Protein AF-A0A0B6YI35-F1 (afdb_monomer_lite)

Foldseek 3Di:
DDDPDDAPAVDALVNLLVLLVVLLVCLDQVNLQDPVSLLVSVQSLQNVLRYDLVRLLVNCVPPVSLVSSVVSVVSNLPRHDADPFWDWHWYQFKIKIKGFDALPQQFKKKKKWAQPPPPDPRNTTDIDIDTHDDPPDPDPRMDMDIDRRNVVSVVDDPVVRHVRGMDMDMDGSDCSSVVSNDD

pLDDT: mean 86.71, std 13.63, range [39.34, 97.88]

Structure (mmCIF, N/CA/C/O backbone):
data_AF-A0A0B6YI35-F1
#
_entry.id   AF-A0A0B6YI35-F1
#
loop_
_atom_site.group_PDB
_atom_site.id
_atom_site.type_symbol
_atom_site.label_atom_id
_atom_site.label_alt_id
_atom_site.label_comp_id
_atom_site.label_asym_id
_atom_site.label_entity_id
_atom_site.label_seq_id
_atom_site.pdbx_PDB_ins_code
_atom_site.Cartn_x
_atom_site.Cartn_y
_atom_site.Cartn_z
_atom_site.occupancy
_atom_site.B_iso_or_equiv
_atom_site.auth_seq_id
_atom_site.auth_comp_id
_atom_site.auth_asym_id
_atom_site.auth_atom_id
_atom_site.pdbx_PDB_model_num
ATOM 1 N N . LEU A 1 1 ? 15.254 -13.809 -6.851 1.00 44.00 1 LEU A N 1
ATOM 2 C CA . LEU A 1 1 ? 13.960 -13.097 -6.869 1.00 44.00 1 LEU A CA 1
ATOM 3 C C . LEU A 1 1 ? 13.072 -13.775 -7.901 1.00 44.00 1 LEU A C 1
ATOM 5 O O . LEU A 1 1 ? 13.410 -13.736 -9.076 1.00 44.00 1 LEU A O 1
ATOM 9 N N . LYS A 1 2 ? 12.041 -14.511 -7.467 1.00 39.34 2 LYS A N 1
ATOM 10 C CA . LYS A 1 2 ? 11.049 -15.097 -8.380 1.00 39.34 2 LYS A CA 1
ATOM 11 C C . LYS A 1 2 ? 9.995 -14.024 -8.663 1.00 39.34 2 LYS A C 1
ATOM 13 O O . LYS A 1 2 ? 9.415 -13.501 -7.720 1.00 39.34 2 LYS A O 1
ATOM 18 N N . THR A 1 3 ? 9.789 -13.683 -9.930 1.00 41.88 3 THR A N 1
ATOM 19 C CA . THR A 1 3 ? 8.648 -12.881 -10.387 1.00 41.88 3 THR A CA 1
ATOM 20 C C . THR A 1 3 ? 7.448 -13.808 -10.586 1.00 41.88 3 THR A C 1
ATOM 22 O O . THR A 1 3 ? 7.603 -14.943 -11.041 1.00 41.88 3 THR A O 1
ATOM 25 N N . TYR A 1 4 ? 6.254 -13.360 -10.194 1.00 48.34 4 TYR A N 1
ATOM 26 C CA . TYR A 1 4 ? 5.046 -14.200 -10.163 1.00 48.34 4 TYR A CA 1
ATOM 27 C C . TYR A 1 4 ? 4.092 -13.953 -11.352 1.00 48.34 4 TYR A C 1
ATOM 29 O O . TYR A 1 4 ? 3.003 -14.529 -11.395 1.00 48.34 4 TYR A O 1
ATOM 37 N N . THR A 1 5 ? 4.532 -13.171 -12.348 1.00 57.12 5 THR A N 1
ATOM 38 C CA . THR A 1 5 ? 3.861 -12.907 -13.637 1.00 57.12 5 THR A CA 1
ATOM 39 C C . THR A 1 5 ? 4.858 -12.897 -14.801 1.00 57.12 5 THR A C 1
ATOM 41 O O . THR A 1 5 ? 6.070 -12.958 -14.585 1.00 57.12 5 THR A O 1
ATOM 44 N N . GLU A 1 6 ? 4.352 -12.781 -16.037 1.00 57.69 6 GLU A N 1
ATOM 45 C CA . GLU A 1 6 ? 5.167 -12.479 -17.222 1.00 57.69 6 GLU A CA 1
ATOM 46 C C . GLU A 1 6 ? 6.005 -11.209 -16.996 1.00 57.69 6 GLU A C 1
ATOM 48 O O . GLU A 1 6 ? 5.525 -10.231 -16.414 1.00 57.69 6 GLU A O 1
ATOM 53 N N . SER A 1 7 ? 7.272 -11.248 -17.416 1.00 59.56 7 SER A N 1
ATOM 54 C CA . SER A 1 7 ? 8.190 -10.112 -17.312 1.00 59.56 7 SER A CA 1
ATOM 55 C C . SER A 1 7 ? 7.718 -8.975 -18.216 1.00 59.56 7 SER A C 1
ATOM 57 O O . SER A 1 7 ? 7.452 -9.191 -19.400 1.00 59.56 7 SER A O 1
ATOM 59 N N . LEU A 1 8 ? 7.665 -7.747 -17.696 1.00 70.06 8 LEU A N 1
ATOM 60 C CA . LEU A 1 8 ? 7.399 -6.550 -18.500 1.00 70.06 8 LEU A CA 1
ATOM 61 C C . LEU A 1 8 ? 8.681 -6.083 -19.210 1.00 70.06 8 LEU A C 1
ATOM 63 O O . LEU A 1 8 ? 9.083 -4.927 -19.097 1.00 70.06 8 LEU A O 1
ATOM 67 N N . ASP A 1 9 ? 9.331 -6.978 -19.960 1.00 67.62 9 ASP A N 1
ATOM 68 C CA . ASP A 1 9 ? 10.631 -6.730 -20.614 1.00 67.62 9 ASP A CA 1
ATOM 69 C C . ASP A 1 9 ? 10.588 -5.611 -21.674 1.00 67.62 9 ASP A C 1
ATOM 71 O O . ASP A 1 9 ? 11.627 -5.144 -22.137 1.00 67.62 9 ASP A O 1
ATOM 75 N N . MET A 1 10 ? 9.392 -5.150 -22.050 1.00 75.81 10 MET A N 1
ATOM 76 C CA . MET A 1 10 ? 9.190 -4.030 -22.974 1.00 75.81 10 MET A CA 1
ATOM 77 C C . MET A 1 10 ? 9.120 -2.657 -22.284 1.00 75.81 10 MET A C 1
ATOM 79 O O . MET A 1 10 ? 9.054 -1.639 -22.976 1.00 75.81 10 MET A O 1
ATOM 83 N N . PHE A 1 11 ? 9.107 -2.591 -20.947 1.00 84.19 11 PHE A N 1
ATOM 84 C CA . PHE A 1 11 ? 9.082 -1.311 -20.238 1.00 84.19 11 PHE A CA 1
ATOM 85 C C . PHE A 1 11 ? 10.448 -0.624 -20.323 1.00 84.19 11 PHE A C 1
ATOM 87 O O . PHE A 1 11 ? 11.476 -1.195 -19.961 1.00 84.19 11 PHE A O 1
ATOM 94 N N . THR A 1 12 ? 10.455 0.619 -20.799 1.00 92.12 12 THR A N 1
ATOM 95 C CA . THR A 1 12 ? 11.641 1.487 -20.811 1.00 92.12 12 THR A CA 1
ATOM 96 C C . THR A 1 12 ? 11.596 2.458 -19.636 1.00 92.12 12 THR A C 1
ATOM 98 O O . THR A 1 12 ? 10.527 2.694 -19.072 1.00 92.12 12 THR A O 1
ATOM 101 N N . VAL A 1 13 ? 12.727 3.094 -19.315 1.00 93.62 13 VAL A N 1
ATOM 102 C CA . VAL A 1 13 ? 12.804 4.130 -18.267 1.00 93.62 13 VAL A CA 1
ATOM 103 C C . VAL A 1 13 ? 11.804 5.268 -18.509 1.00 93.62 13 VAL A C 1
ATOM 105 O O . VAL A 1 13 ? 11.102 5.695 -17.598 1.00 93.62 13 VAL A O 1
ATOM 108 N N . SER A 1 14 ? 11.650 5.709 -19.762 1.00 94.75 14 SER A N 1
ATOM 109 C CA . SER A 1 14 ? 10.687 6.764 -20.104 1.00 94.75 14 SER A CA 1
ATOM 110 C C . SER A 1 14 ? 9.229 6.322 -19.932 1.00 94.75 14 SER A C 1
ATOM 112 O O . SER A 1 14 ? 8.390 7.122 -19.518 1.00 94.75 14 SER A O 1
ATOM 114 N N . LEU A 1 15 ? 8.900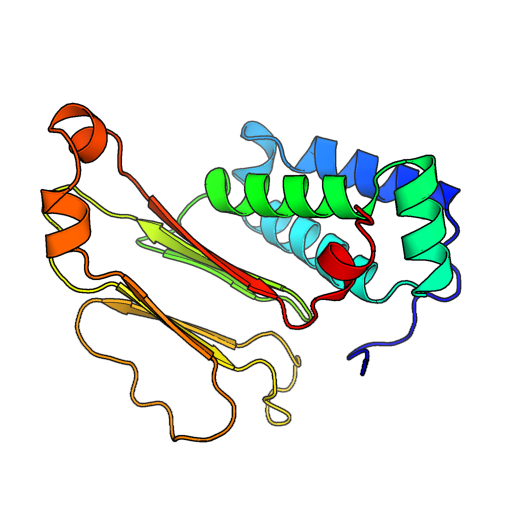 5.064 -20.254 1.00 94.25 15 LEU A N 1
ATOM 115 C CA . LEU A 1 15 ? 7.555 4.534 -20.012 1.00 94.25 15 LEU A CA 1
ATOM 116 C C . LEU A 1 15 ? 7.291 4.366 -18.511 1.00 94.25 15 LEU A C 1
ATOM 118 O O . LEU A 1 15 ? 6.176 4.645 -18.067 1.00 94.25 15 LEU A O 1
ATOM 122 N N . MET A 1 16 ? 8.309 3.966 -17.745 1.00 94.50 16 MET A N 1
ATOM 123 C CA . MET A 1 16 ? 8.259 3.896 -16.286 1.00 94.50 16 MET A CA 1
ATOM 124 C C . MET A 1 16 ? 7.901 5.250 -15.688 1.00 94.50 16 MET A C 1
ATOM 126 O O . MET A 1 16 ? 6.874 5.357 -15.025 1.00 94.50 16 MET A O 1
ATOM 130 N N . ASP A 1 17 ? 8.670 6.291 -16.001 1.00 95.94 17 ASP A N 1
ATOM 131 C CA . ASP A 1 17 ? 8.437 7.636 -15.472 1.00 95.94 17 ASP A CA 1
ATOM 132 C C . ASP A 1 17 ? 7.024 8.157 -15.784 1.00 95.94 17 ASP A C 1
ATOM 134 O O . ASP A 1 17 ? 6.296 8.580 -14.884 1.00 95.94 17 ASP A O 1
ATOM 138 N N . LYS A 1 18 ? 6.574 8.024 -17.039 1.00 96.44 18 LYS A N 1
ATOM 139 C CA . LYS A 1 18 ? 5.216 8.429 -17.440 1.00 96.44 18 LYS A CA 1
ATOM 140 C C . LYS A 1 18 ? 4.133 7.668 -16.685 1.00 96.44 18 LYS A C 1
ATOM 142 O O . LYS A 1 18 ? 3.128 8.258 -16.297 1.00 96.44 18 LYS A O 1
ATOM 147 N N . THR A 1 19 ? 4.316 6.364 -16.498 1.00 95.94 19 THR A N 1
ATOM 148 C CA . THR A 1 19 ? 3.325 5.527 -15.814 1.00 95.94 19 THR A CA 1
ATOM 149 C C . THR A 1 19 ? 3.263 5.868 -14.335 1.00 95.94 19 THR A C 1
ATOM 151 O O . THR A 1 19 ? 2.173 6.080 -13.815 1.00 95.94 19 THR A O 1
ATOM 154 N N . VAL A 1 20 ? 4.415 6.006 -13.675 1.00 96.62 20 VAL A N 1
ATOM 155 C CA . VAL A 1 20 ? 4.493 6.436 -12.273 1.00 96.62 20 VAL A CA 1
ATOM 156 C C . VAL A 1 20 ? 3.848 7.809 -12.100 1.00 96.62 20 VAL A C 1
ATOM 158 O O . VAL A 1 20 ? 3.022 7.975 -11.210 1.00 96.62 20 VAL A O 1
ATOM 161 N N . HIS A 1 21 ? 4.121 8.757 -13.000 1.00 97.31 21 HIS A N 1
ATOM 162 C CA . HIS A 1 21 ? 3.505 10.082 -12.954 1.00 97.31 21 HIS A CA 1
ATOM 163 C C . HIS A 1 21 ? 1.974 10.040 -13.051 1.00 97.31 21 HIS A C 1
ATOM 165 O O . HIS A 1 21 ? 1.283 10.721 -12.295 1.00 97.31 21 HIS A O 1
ATOM 171 N N . MET A 1 22 ? 1.422 9.214 -13.946 1.00 96.94 22 MET A N 1
ATOM 172 C CA . MET A 1 22 ? -0.031 9.027 -14.024 1.00 96.94 22 MET A CA 1
ATOM 173 C C . MET A 1 22 ? -0.593 8.411 -12.738 1.00 96.94 22 MET A C 1
ATOM 175 O O . MET A 1 22 ? -1.649 8.830 -12.271 1.00 96.94 22 MET A O 1
ATOM 179 N N . LEU A 1 23 ? 0.106 7.442 -12.140 1.00 97.31 23 LEU A N 1
ATOM 180 C CA . LEU A 1 23 ? -0.325 6.821 -10.886 1.00 97.31 23 LEU A CA 1
ATOM 181 C C . LEU A 1 23 ? -0.314 7.816 -9.720 1.00 97.31 23 LEU A C 1
ATOM 183 O O . LEU A 1 23 ? -1.250 7.813 -8.929 1.00 97.31 23 LEU A O 1
ATOM 187 N N . GLU A 1 24 ? 0.675 8.706 -9.642 1.00 96.19 24 GLU A N 1
ATOM 188 C CA . GLU A 1 24 ? 0.710 9.786 -8.645 1.00 96.19 24 GLU A CA 1
ATOM 189 C C . GLU A 1 24 ? -0.484 10.733 -8.779 1.00 96.19 24 GLU A C 1
ATOM 191 O O . GLU A 1 24 ? -1.099 11.097 -7.778 1.00 96.19 24 GLU A O 1
ATOM 196 N N . GLN A 1 25 ? -0.848 11.102 -10.011 1.00 94.94 25 GLN A N 1
ATOM 197 C CA . GLN A 1 25 ? -2.018 11.946 -10.266 1.00 94.94 25 GLN A CA 1
ATOM 198 C C . GLN A 1 25 ? -3.319 11.266 -9.823 1.00 94.94 25 GLN A C 1
ATOM 200 O O . GLN A 1 25 ? -4.201 11.923 -9.270 1.00 94.94 25 GLN A O 1
ATOM 205 N N . LEU A 1 26 ? -3.422 9.950 -10.027 1.00 94.00 26 LEU A N 1
ATOM 206 C CA . LEU A 1 26 ? -4.569 9.145 -9.602 1.00 94.00 26 LEU A CA 1
ATOM 207 C C . LEU A 1 26 ? -4.578 8.853 -8.092 1.00 94.00 26 LEU A C 1
ATOM 209 O O . LEU A 1 26 ? -5.639 8.579 -7.542 1.00 94.00 26 LEU A O 1
ATOM 213 N N . ALA A 1 27 ? -3.438 8.944 -7.402 1.00 92.31 27 ALA A N 1
ATOM 214 C CA . ALA A 1 27 ? -3.304 8.693 -5.962 1.00 92.31 27 ALA A CA 1
ATOM 215 C C . ALA A 1 27 ? -3.633 9.922 -5.080 1.00 92.31 27 ALA A C 1
ATOM 217 O O . ALA A 1 27 ? -3.091 10.120 -3.982 1.00 92.31 27 ALA A O 1
ATOM 218 N N . THR A 1 28 ? -4.529 10.776 -5.568 1.00 88.44 28 THR A N 1
ATOM 219 C CA . THR A 1 28 ? -5.054 11.947 -4.857 1.00 88.44 28 THR A CA 1
ATOM 220 C C . THR A 1 28 ? -6.348 11.597 -4.119 1.00 88.44 28 THR A C 1
ATOM 222 O O . THR A 1 28 ? -7.000 10.609 -4.442 1.00 88.44 28 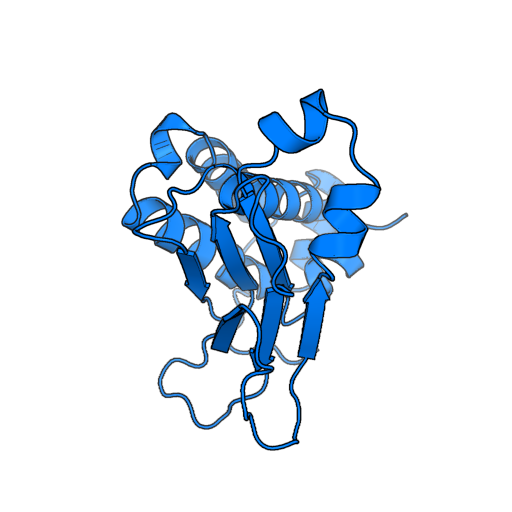THR A O 1
ATOM 225 N N . GLU A 1 29 ? -6.692 12.366 -3.081 1.00 77.69 29 GLU A N 1
ATOM 226 C CA . GLU A 1 29 ? -7.815 12.052 -2.178 1.00 77.69 29 GLU A CA 1
ATOM 227 C C . GLU A 1 29 ? -9.144 11.952 -2.936 1.00 77.69 29 GLU A C 1
ATOM 229 O O . GLU A 1 29 ? -9.758 10.889 -2.927 1.00 77.69 29 GLU A O 1
ATOM 234 N N . ASP A 1 30 ? -9.485 12.984 -3.712 1.00 84.88 30 ASP A N 1
ATOM 235 C CA . ASP A 1 30 ? -10.725 13.061 -4.498 1.00 84.88 30 ASP A CA 1
ATOM 236 C C . ASP A 1 30 ? -10.906 11.897 -5.488 1.00 84.88 30 ASP A C 1
ATOM 238 O O . ASP A 1 30 ? -12.024 11.502 -5.817 1.00 84.88 30 ASP A O 1
ATOM 242 N N . ILE A 1 31 ? -9.805 11.352 -6.012 1.00 85.50 31 ILE A N 1
ATOM 243 C CA . ILE A 1 31 ? -9.843 10.303 -7.038 1.00 85.50 31 ILE A CA 1
ATOM 244 C C . ILE A 1 31 ? -9.911 8.910 -6.398 1.00 85.50 31 ILE A C 1
ATOM 246 O O . ILE A 1 31 ? -10.587 8.018 -6.919 1.00 85.50 31 ILE A O 1
ATOM 250 N N . LEU A 1 32 ? -9.253 8.722 -5.251 1.00 90.31 32 LEU A N 1
ATOM 251 C CA . LEU A 1 32 ? -9.216 7.442 -4.547 1.00 90.31 32 LEU A CA 1
ATOM 252 C C . LEU A 1 32 ? -10.516 7.102 -3.808 1.00 90.31 32 LEU A C 1
ATOM 254 O O . LEU A 1 32 ? -10.657 5.958 -3.385 1.00 90.31 32 LEU A O 1
ATOM 258 N N . GLU A 1 33 ? -11.491 8.013 -3.709 1.00 87.56 33 GLU A N 1
ATOM 259 C CA . GLU A 1 33 ? -12.829 7.723 -3.157 1.00 87.56 33 GLU A CA 1
ATOM 260 C C . GLU A 1 33 ? -13.578 6.602 -3.910 1.00 87.56 33 GLU A C 1
ATOM 262 O O . GLU A 1 33 ? -14.538 6.024 -3.396 1.00 87.56 33 GLU A O 1
ATOM 267 N N . GLN A 1 34 ? -13.144 6.261 -5.127 1.00 87.44 34 GLN A N 1
ATOM 268 C CA . GLN A 1 34 ? -13.730 5.195 -5.937 1.00 87.44 34 GLN A CA 1
ATOM 269 C C . GLN A 1 34 ? -12.948 3.880 -5.773 1.00 87.44 34 GLN A C 1
ATOM 271 O O . GLN A 1 34 ? -11.777 3.784 -6.145 1.00 87.44 34 GLN A O 1
ATOM 276 N N . SER A 1 35 ? -13.614 2.823 -5.289 1.00 86.81 35 SER A N 1
ATOM 277 C CA . SER A 1 35 ? -13.007 1.496 -5.053 1.00 86.81 35 SER A CA 1
ATOM 278 C C . SER A 1 35 ? -12.323 0.899 -6.285 1.00 86.81 35 SER A C 1
ATOM 280 O O . SER A 1 35 ? -11.264 0.272 -6.187 1.00 86.81 35 SER A O 1
ATOM 282 N N . ASP A 1 36 ? -12.919 1.104 -7.457 1.00 89.88 36 ASP A N 1
ATOM 283 C CA . ASP A 1 36 ? -12.408 0.558 -8.714 1.00 89.88 36 ASP A CA 1
ATOM 284 C C . ASP A 1 36 ? -11.116 1.267 -9.128 1.00 89.88 36 ASP A C 1
ATOM 286 O O . ASP A 1 36 ? -10.192 0.642 -9.649 1.00 89.88 36 ASP A O 1
ATOM 290 N N . VAL A 1 37 ? -11.008 2.566 -8.833 1.00 93.00 37 VAL A N 1
ATOM 291 C CA . VAL A 1 37 ? -9.787 3.339 -9.067 1.00 93.00 37 VAL A CA 1
ATOM 292 C C . VAL A 1 37 ? -8.668 2.843 -8.160 1.00 93.00 37 VAL A C 1
ATOM 294 O O . VAL A 1 37 ? -7.577 2.573 -8.656 1.00 93.00 37 VAL A O 1
ATOM 297 N N . VAL A 1 38 ? -8.942 2.639 -6.868 1.00 94.94 38 VAL A N 1
ATOM 298 C CA . VAL A 1 38 ? -7.978 2.069 -5.909 1.00 94.94 38 VAL A CA 1
ATOM 299 C C . VAL A 1 38 ? -7.434 0.731 -6.410 1.00 94.94 38 VAL A C 1
ATOM 301 O O . VAL A 1 38 ? -6.220 0.526 -6.460 1.00 94.94 38 VAL A O 1
ATOM 304 N N . THR A 1 39 ? -8.332 -0.159 -6.837 1.00 92.81 39 THR A N 1
ATOM 305 C CA . THR A 1 39 ? -7.974 -1.488 -7.350 1.00 92.81 39 THR A CA 1
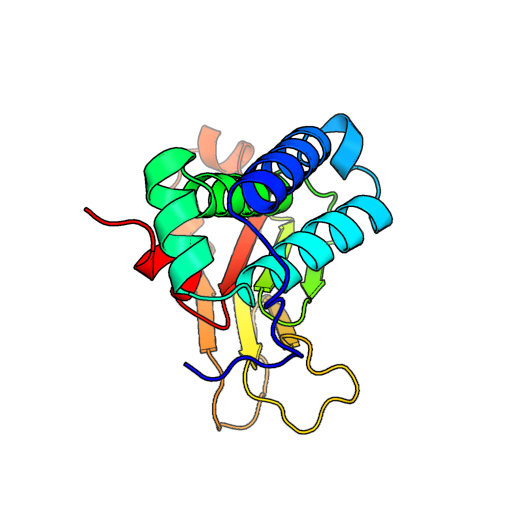ATOM 306 C C . THR A 1 39 ? -7.104 -1.388 -8.604 1.00 92.81 39 THR A C 1
ATOM 308 O O . THR A 1 39 ? -6.090 -2.076 -8.709 1.00 92.81 39 THR A O 1
ATOM 311 N N . ASN A 1 40 ? -7.444 -0.490 -9.533 1.00 94.12 40 ASN A N 1
ATOM 312 C CA . ASN A 1 40 ? -6.685 -0.291 -10.767 1.00 94.12 40 ASN A CA 1
ATOM 313 C C . ASN A 1 40 ? -5.307 0.337 -10.520 1.00 94.12 40 ASN A C 1
ATOM 315 O O . ASN A 1 40 ? -4.317 -0.135 -11.079 1.00 94.12 40 ASN A O 1
ATOM 319 N N . VAL A 1 41 ? -5.218 1.364 -9.667 1.00 96.62 41 VAL A N 1
ATOM 320 C CA . VAL A 1 41 ? -3.943 1.993 -9.285 1.00 96.62 41 VAL A CA 1
ATOM 321 C C . VAL A 1 41 ? -3.023 0.947 -8.663 1.00 96.62 41 VAL A C 1
ATOM 323 O O . VAL A 1 41 ? -1.895 0.773 -9.123 1.00 96.62 41 VAL A O 1
ATOM 326 N N . MET A 1 42 ? -3.516 0.186 -7.684 1.00 96.00 42 MET A N 1
ATOM 327 C CA . MET A 1 42 ? -2.714 -0.842 -7.022 1.00 96.00 42 MET A CA 1
ATOM 328 C C . MET A 1 42 ? -2.370 -2.013 -7.942 1.00 96.00 42 MET A C 1
ATOM 330 O O . MET A 1 42 ? -1.254 -2.524 -7.870 1.00 96.00 42 MET A O 1
ATOM 334 N N . GLY A 1 43 ? -3.267 -2.409 -8.848 1.00 93.88 43 GLY A N 1
ATOM 335 C CA . GLY A 1 43 ? -2.973 -3.398 -9.884 1.00 93.88 43 GLY A CA 1
ATOM 336 C C . GLY A 1 43 ? -1.832 -2.951 -10.803 1.00 93.88 43 GLY A C 1
ATOM 337 O O . GLY A 1 43 ? -0.905 -3.718 -11.064 1.00 93.88 43 GLY A O 1
ATOM 338 N N . CYS A 1 44 ? -1.835 -1.686 -11.230 1.00 94.62 44 CYS A N 1
ATOM 339 C CA . CYS A 1 44 ? -0.749 -1.101 -12.016 1.00 94.62 44 CYS A CA 1
ATOM 340 C C . CYS A 1 44 ? 0.570 -1.060 -11.237 1.00 94.62 44 CYS A C 1
ATOM 342 O O . CYS A 1 44 ? 1.585 -1.527 -11.753 1.00 94.62 44 CYS A O 1
ATOM 344 N N . VAL A 1 45 ? 0.563 -0.570 -9.992 1.00 95.69 45 VAL A N 1
ATOM 345 C CA . VAL A 1 45 ? 1.753 -0.581 -9.120 1.00 95.69 45 VAL A CA 1
ATOM 346 C C . VAL A 1 45 ? 2.289 -2.007 -8.974 1.00 95.69 45 VAL A C 1
ATOM 348 O O . VAL A 1 45 ? 3.478 -2.246 -9.170 1.00 95.69 45 VAL A O 1
ATOM 351 N N . SER A 1 46 ? 1.408 -2.973 -8.706 1.00 93.62 46 SER A N 1
ATOM 352 C CA . SER A 1 46 ? 1.758 -4.387 -8.573 1.00 93.62 46 SER A CA 1
ATOM 353 C C . SER A 1 46 ? 2.424 -4.955 -9.823 1.00 93.62 46 SER A C 1
ATOM 355 O O . SER A 1 46 ? 3.387 -5.713 -9.707 1.00 93.62 46 SER A O 1
ATOM 357 N N . ASN A 1 47 ? 1.958 -4.564 -11.009 1.00 90.81 47 ASN A N 1
ATOM 358 C CA . ASN A 1 47 ? 2.563 -4.970 -12.273 1.00 90.81 47 ASN A CA 1
ATOM 359 C C . ASN A 1 47 ? 3.954 -4.355 -12.467 1.00 90.81 47 ASN A C 1
ATOM 361 O O . ASN A 1 47 ? 4.865 -5.055 -12.906 1.00 90.81 47 ASN A O 1
ATOM 365 N N . LEU A 1 48 ? 4.143 -3.083 -12.102 1.00 92.75 48 LEU A N 1
ATOM 366 C CA . LEU A 1 48 ? 5.429 -2.391 -12.248 1.00 92.75 48 LEU A CA 1
ATOM 367 C C . LEU A 1 48 ? 6.543 -2.989 -11.376 1.00 92.75 48 LEU A C 1
ATOM 369 O O . LEU A 1 48 ? 7.710 -2.923 -11.751 1.00 92.75 48 LEU A O 1
ATOM 373 N N . VAL A 1 49 ? 6.193 -3.661 -10.275 1.00 89.88 49 VAL A N 1
ATOM 374 C CA . VAL A 1 49 ? 7.135 -4.461 -9.466 1.00 89.88 49 VAL A CA 1
ATOM 375 C C . VAL A 1 49 ? 7.780 -5.600 -10.280 1.00 89.88 49 VAL A C 1
ATOM 377 O O . VAL A 1 49 ? 8.877 -6.038 -9.947 1.00 89.88 49 VAL A O 1
ATOM 380 N N . ASN A 1 50 ? 7.143 -6.064 -11.363 1.00 87.44 50 ASN A N 1
ATOM 381 C CA . ASN A 1 50 ? 7.670 -7.115 -12.246 1.00 87.44 50 ASN A CA 1
ATOM 382 C C . ASN A 1 50 ? 8.455 -6.576 -13.455 1.00 87.44 50 ASN A C 1
ATOM 384 O O . ASN A 1 50 ? 8.825 -7.354 -14.338 1.00 87.44 50 ASN A O 1
ATOM 388 N N . VAL A 1 51 ? 8.687 -5.262 -13.544 1.00 88.31 51 VAL A N 1
ATOM 389 C CA . VAL A 1 51 ? 9.591 -4.701 -14.557 1.00 88.31 51 VAL A CA 1
ATOM 390 C C . VAL A 1 51 ? 10.999 -5.252 -14.336 1.00 88.31 51 VAL A C 1
ATOM 392 O O . VAL A 1 51 ? 11.407 -5.555 -13.213 1.00 88.31 51 VAL A O 1
ATOM 395 N N . ASN A 1 52 ? 11.757 -5.385 -15.425 1.00 88.25 52 ASN A N 1
ATOM 396 C CA . ASN A 1 52 ? 13.145 -5.814 -15.365 1.00 88.25 52 ASN A CA 1
ATOM 397 C C . ASN A 1 52 ? 13.935 -4.999 -14.320 1.00 88.25 52 ASN A C 1
ATOM 399 O O . ASN A 1 52 ? 13.933 -3.767 -14.356 1.00 88.25 52 ASN A O 1
ATOM 403 N N . VAL A 1 53 ? 14.648 -5.692 -13.424 1.00 89.25 53 VAL A N 1
ATOM 404 C CA . VAL A 1 53 ? 15.401 -5.078 -12.314 1.00 89.25 53 VAL A CA 1
ATOM 405 C C . VAL A 1 53 ? 16.337 -3.973 -12.805 1.00 89.25 53 VAL A C 1
ATOM 407 O O . VAL A 1 53 ? 16.449 -2.940 -12.153 1.00 89.25 53 VAL A O 1
ATOM 410 N N . LYS A 1 54 ? 16.986 -4.157 -13.962 1.00 90.56 54 LYS A N 1
ATOM 411 C CA . LYS A 1 54 ? 17.893 -3.156 -14.531 1.00 90.56 54 LYS A CA 1
ATOM 412 C C . LYS A 1 54 ? 17.138 -1.883 -14.919 1.00 90.56 54 LYS A C 1
ATOM 414 O O . LYS A 1 54 ? 17.554 -0.800 -14.524 1.00 90.56 54 LYS A O 1
ATOM 419 N N . THR A 1 55 ? 16.011 -2.013 -15.620 1.00 92.19 55 THR A N 1
ATOM 420 C CA . THR A 1 55 ? 15.154 -0.868 -15.969 1.00 92.19 55 THR A CA 1
ATOM 421 C C . THR A 1 55 ? 14.649 -0.162 -14.714 1.00 92.19 55 THR A C 1
ATOM 423 O O . THR A 1 55 ? 14.638 1.066 -14.670 1.00 92.19 55 THR A O 1
ATOM 426 N N . LEU A 1 56 ? 14.246 -0.912 -13.684 1.00 92.44 56 LEU A N 1
ATOM 427 C CA . LEU A 1 56 ? 13.772 -0.338 -12.426 1.00 92.44 56 LEU A CA 1
ATOM 428 C C . LEU A 1 56 ? 14.886 0.437 -11.699 1.00 92.44 56 LEU A C 1
ATOM 430 O O . LEU A 1 56 ? 14.651 1.551 -11.247 1.00 92.44 56 LEU A O 1
ATOM 434 N N . GLN A 1 57 ? 16.110 -0.099 -11.659 1.00 93.75 57 GLN A N 1
ATOM 435 C CA . GLN A 1 57 ? 17.284 0.576 -11.088 1.00 93.75 57 GLN A CA 1
ATOM 436 C C . GLN A 1 57 ? 17.681 1.844 -11.857 1.00 93.75 57 GLN A C 1
ATOM 438 O O . GLN A 1 57 ? 18.002 2.864 -11.244 1.00 93.75 57 GLN A O 1
ATOM 443 N N . GLU A 1 58 ? 17.669 1.791 -13.191 1.00 94.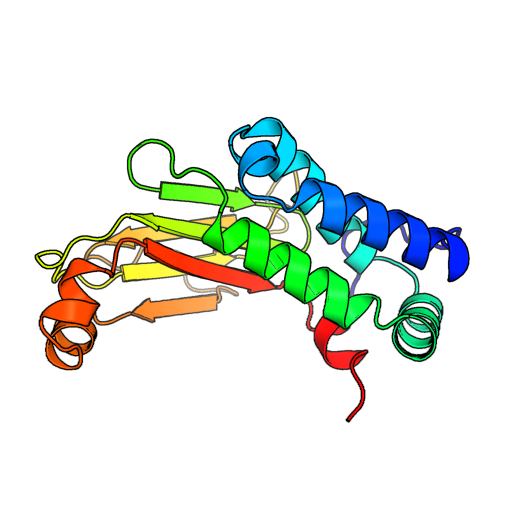88 58 GLU A N 1
ATOM 444 C CA . GLU A 1 58 ? 17.920 2.960 -14.043 1.00 94.88 58 GLU A CA 1
ATOM 445 C C . GLU A 1 58 ? 16.834 4.025 -13.828 1.00 94.88 58 GLU A C 1
ATOM 447 O O . GLU A 1 58 ? 17.146 5.193 -13.614 1.00 94.88 58 GLU A O 1
ATOM 452 N N . SER A 1 59 ? 15.564 3.614 -13.759 1.00 95.44 59 SER A N 1
ATOM 453 C CA . SER A 1 59 ? 14.434 4.519 -13.508 1.00 95.44 59 SER A CA 1
ATOM 454 C C . SER A 1 59 ? 14.456 5.139 -12.113 1.00 95.44 59 SER A C 1
ATOM 456 O O . SER A 1 59 ? 14.077 6.299 -11.961 1.00 95.44 59 SER A O 1
ATOM 458 N N . GLU A 1 60 ? 14.898 4.397 -11.095 1.00 96.12 60 GLU A N 1
ATOM 459 C CA . GLU A 1 60 ? 15.121 4.949 -9.756 1.00 96.12 60 GLU A CA 1
ATOM 460 C C . GLU A 1 60 ? 16.230 6.003 -9.778 1.00 96.12 60 GLU A C 1
ATOM 462 O O . GLU A 1 60 ? 16.053 7.090 -9.239 1.00 96.12 60 GLU A O 1
ATOM 467 N N . THR A 1 61 ? 17.338 5.726 -10.468 1.00 95.56 61 THR A N 1
ATOM 468 C CA . THR A 1 61 ? 18.470 6.662 -10.567 1.00 95.56 61 THR A CA 1
ATOM 469 C C . THR A 1 61 ? 18.087 7.955 -11.290 1.00 95.56 61 THR A C 1
ATOM 471 O O . THR A 1 61 ? 18.516 9.033 -10.887 1.00 95.56 61 THR A O 1
ATOM 474 N N . GLU A 1 62 ? 17.304 7.860 -12.366 1.00 95.69 62 GLU A N 1
ATOM 475 C CA . GLU A 1 62 ? 16.945 9.022 -13.184 1.00 95.69 62 GLU A CA 1
ATOM 476 C C . GLU A 1 62 ? 15.758 9.811 -12.621 1.00 95.69 62 GLU A C 1
ATOM 478 O O . GLU A 1 62 ? 15.773 11.039 -12.657 1.00 95.69 62 GLU A O 1
ATOM 483 N N . ASN A 1 63 ? 14.727 9.121 -12.121 1.00 96.06 63 ASN A N 1
ATOM 484 C CA . ASN A 1 63 ? 13.418 9.723 -11.843 1.00 96.06 63 ASN A CA 1
ATOM 485 C C . ASN A 1 63 ? 12.794 9.270 -10.511 1.00 96.06 63 ASN A C 1
ATOM 487 O O . ASN A 1 63 ? 11.598 9.497 -10.306 1.00 96.06 63 ASN A O 1
ATOM 491 N N . ALA A 1 64 ? 13.562 8.615 -9.629 1.00 96.56 64 ALA A N 1
ATOM 492 C CA . ALA A 1 64 ? 13.109 8.111 -8.327 1.00 96.56 64 ALA A CA 1
ATOM 493 C C . ALA A 1 64 ? 11.849 7.224 -8.414 1.00 96.56 64 ALA A C 1
ATOM 495 O O . ALA A 1 64 ? 10.936 7.319 -7.591 1.00 96.56 64 ALA A O 1
ATOM 496 N N . ALA A 1 65 ? 11.750 6.408 -9.469 1.00 96.19 65 ALA A N 1
ATOM 497 C CA . ALA A 1 65 ? 10.542 5.659 -9.798 1.00 96.19 65 ALA A CA 1
ATOM 498 C C . ALA A 1 65 ? 10.041 4.738 -8.667 1.00 96.19 65 ALA A C 1
ATOM 500 O O . ALA A 1 65 ? 8.846 4.732 -8.382 1.00 96.19 65 ALA A O 1
ATOM 501 N N . SER A 1 66 ? 10.916 3.981 -8.006 1.00 96.31 66 SER A N 1
ATOM 502 C CA . SER A 1 66 ? 10.554 3.111 -6.882 1.00 96.31 66 SER A CA 1
ATOM 503 C C . SER A 1 66 ? 10.152 3.918 -5.652 1.00 96.31 66 SER A C 1
ATOM 505 O O . SER A 1 66 ? 9.137 3.603 -5.034 1.00 96.31 66 SER A O 1
ATOM 507 N N . SER A 1 67 ? 10.882 4.990 -5.335 1.00 97.12 67 SER A N 1
ATOM 508 C CA . SER A 1 67 ? 10.531 5.905 -4.235 1.00 97.12 67 SER A CA 1
ATOM 509 C C . SER A 1 67 ? 9.143 6.536 -4.431 1.00 97.12 67 SER A C 1
ATOM 511 O O . SER A 1 67 ? 8.326 6.619 -3.509 1.00 97.12 67 SER A O 1
ATOM 513 N N . ARG A 1 68 ? 8.833 6.925 -5.668 1.00 97.50 68 ARG A N 1
ATOM 514 C CA . ARG A 1 68 ? 7.533 7.480 -6.060 1.00 97.50 68 ARG A CA 1
ATOM 515 C C . ARG A 1 68 ? 6.427 6.429 -6.046 1.00 97.50 68 ARG A C 1
ATOM 517 O O . ARG A 1 68 ? 5.331 6.708 -5.568 1.00 97.50 68 ARG A O 1
ATOM 524 N N . LEU A 1 69 ? 6.710 5.198 -6.475 1.00 97.62 69 LEU A N 1
ATOM 525 C CA . LEU A 1 69 ? 5.767 4.084 -6.339 1.00 97.62 69 LEU A CA 1
ATOM 526 C C . LEU A 1 69 ? 5.443 3.778 -4.874 1.00 97.62 69 LEU A C 1
ATOM 528 O O . LEU A 1 69 ? 4.273 3.581 -4.560 1.00 97.62 69 LEU A O 1
ATOM 532 N N . LEU A 1 70 ? 6.430 3.784 -3.973 1.00 97.56 70 LEU A N 1
ATOM 533 C CA . LEU A 1 70 ? 6.173 3.655 -2.533 1.00 97.56 70 LEU A CA 1
ATOM 534 C C . LEU A 1 70 ? 5.263 4.785 -2.027 1.00 97.56 70 LEU A C 1
ATOM 536 O O . LEU A 1 70 ? 4.290 4.516 -1.332 1.00 97.56 70 LEU A O 1
ATOM 540 N N . SER A 1 71 ? 5.485 6.022 -2.478 1.00 97.06 71 SER A N 1
ATOM 541 C CA . SER A 1 71 ? 4.626 7.165 -2.121 1.00 97.06 71 SER A CA 1
ATOM 542 C C . SER A 1 71 ? 3.180 7.017 -2.631 1.00 97.06 71 SER A C 1
ATOM 544 O O . SER A 1 71 ? 2.230 7.455 -1.972 1.00 97.06 71 SER A O 1
ATOM 546 N N . VAL A 1 72 ? 2.987 6.383 -3.795 1.00 97.88 72 VAL A N 1
ATOM 547 C CA . VAL A 1 72 ? 1.657 6.013 -4.308 1.00 97.88 72 VAL A CA 1
ATOM 548 C C . VAL A 1 72 ? 1.001 4.970 -3.400 1.00 97.88 72 VAL A C 1
ATOM 550 O O . VAL A 1 72 ? -0.162 5.138 -3.039 1.00 97.88 72 VAL A O 1
ATOM 553 N N . ILE A 1 73 ? 1.734 3.928 -2.996 1.00 97.69 73 ILE A N 1
ATOM 554 C CA . ILE A 1 73 ? 1.234 2.884 -2.084 1.00 97.69 73 ILE A CA 1
ATOM 555 C C . ILE A 1 73 ? 0.810 3.504 -0.746 1.00 97.69 73 ILE A C 1
ATOM 557 O O . ILE A 1 73 ? -0.302 3.246 -0.279 1.00 97.69 73 ILE A O 1
ATOM 561 N N . ASP A 1 74 ? 1.641 4.379 -0.176 1.00 95.81 74 ASP A N 1
ATOM 562 C CA . ASP A 1 74 ? 1.339 5.096 1.066 1.00 95.81 74 ASP A CA 1
ATOM 563 C C . ASP A 1 74 ? 0.081 5.956 0.918 1.00 95.81 74 ASP A C 1
ATOM 565 O O . ASP A 1 74 ? -0.829 5.884 1.750 1.00 95.81 74 ASP A O 1
ATOM 569 N N . SER A 1 75 ? -0.024 6.707 -0.183 1.00 95.62 75 SER A N 1
ATOM 570 C CA . SER A 1 75 ? -1.197 7.534 -0.480 1.00 95.62 75 SER A CA 1
ATOM 571 C C . SER A 1 75 ? -2.475 6.706 -0.562 1.00 95.62 75 SER A C 1
ATOM 573 O O . SER A 1 75 ? -3.484 7.096 0.023 1.00 95.62 75 SER A O 1
ATOM 575 N N . VAL A 1 76 ? -2.441 5.551 -1.231 1.00 96.19 76 VAL A N 1
ATOM 576 C CA . VAL A 1 76 ? -3.591 4.640 -1.282 1.00 96.19 76 VAL A CA 1
ATOM 577 C C . VAL A 1 76 ? -3.925 4.119 0.115 1.00 96.19 76 VAL A C 1
ATOM 579 O O . VAL A 1 76 ? -5.086 4.168 0.518 1.00 96.19 76 VAL A O 1
ATOM 582 N N . SER A 1 77 ? -2.927 3.682 0.885 1.00 94.94 77 SER A N 1
ATOM 583 C CA . SER A 1 77 ? -3.137 3.134 2.232 1.00 94.94 77 SER A CA 1
ATOM 584 C C . SER A 1 77 ? -3.796 4.128 3.195 1.00 94.94 77 SER A C 1
ATOM 586 O O . SER A 1 77 ? -4.567 3.729 4.075 1.00 94.94 77 SER A O 1
ATOM 588 N N . TYR A 1 78 ? -3.530 5.422 3.014 1.00 91.50 78 TYR A N 1
ATOM 589 C CA . TYR A 1 78 ? -4.065 6.492 3.846 1.00 91.50 78 TYR A CA 1
ATOM 590 C C . TYR A 1 78 ? -5.422 7.008 3.348 1.00 91.50 78 TYR A C 1
ATOM 592 O O . TYR A 1 78 ? -6.333 7.197 4.150 1.00 91.50 78 TYR A O 1
ATOM 600 N N . LYS A 1 79 ? -5.576 7.201 2.032 1.00 92.94 79 LYS A N 1
ATOM 601 C CA . LYS A 1 79 ? -6.710 7.938 1.444 1.00 92.94 79 LYS A CA 1
ATOM 602 C C . LYS A 1 79 ? -7.835 7.051 0.925 1.00 92.94 79 LYS A C 1
ATOM 604 O O . LYS A 1 79 ? -8.968 7.510 0.848 1.00 92.94 79 LYS A O 1
ATOM 609 N N . ALA A 1 80 ? -7.556 5.798 0.560 1.00 94.56 80 ALA A N 1
ATOM 610 C CA . ALA A 1 80 ? -8.592 4.926 0.013 1.00 94.56 80 ALA A CA 1
ATOM 611 C C . ALA A 1 8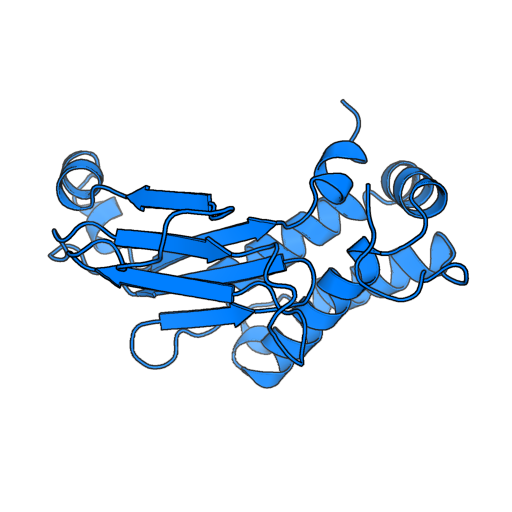0 ? -9.739 4.740 1.026 1.00 94.56 80 ALA A C 1
ATOM 613 O O . ALA A 1 80 ? -9.471 4.587 2.226 1.00 94.56 80 ALA A O 1
ATOM 614 N N . PRO A 1 81 ? -11.005 4.734 0.580 1.00 91.69 81 PRO A N 1
ATOM 615 C CA . PRO A 1 81 ? -12.162 4.624 1.453 1.00 91.69 81 PRO A CA 1
ATOM 616 C C . PRO A 1 81 ? -12.188 3.266 2.154 1.00 91.69 81 PRO A C 1
ATOM 618 O O . PRO A 1 81 ? -11.928 2.225 1.554 1.00 91.69 81 PRO A O 1
ATOM 621 N N . ILE A 1 82 ? -12.547 3.275 3.436 1.00 91.88 82 ILE A N 1
ATOM 622 C CA . ILE A 1 82 ? -12.881 2.053 4.171 1.00 91.88 82 ILE A CA 1
ATOM 623 C C . ILE A 1 82 ? -14.371 1.776 3.971 1.00 91.88 82 ILE A C 1
ATOM 625 O O . ILE A 1 82 ? -15.211 2.610 4.316 1.00 91.88 82 ILE A O 1
ATOM 629 N N . PHE A 1 83 ? -14.701 0.597 3.443 1.00 86.00 83 PHE A N 1
ATOM 630 C CA . PHE A 1 83 ? -16.084 0.158 3.279 1.00 86.00 83 PHE A CA 1
ATOM 631 C C . PHE A 1 83 ? -16.481 -0.739 4.453 1.00 86.00 83 PHE A C 1
ATOM 633 O O . PHE A 1 83 ? -15.888 -1.787 4.701 1.00 86.00 83 PHE A O 1
ATOM 640 N N . GLY A 1 84 ? -17.495 -0.320 5.210 1.00 87.62 84 GLY A N 1
ATOM 641 C CA . GLY A 1 84 ? -17.818 -0.963 6.481 1.00 87.62 84 GLY A CA 1
ATOM 642 C C . GLY A 1 84 ? -16.750 -0.641 7.525 1.00 87.62 84 GLY A C 1
ATOM 643 O O . GLY A 1 84 ? -16.638 0.512 7.939 1.00 87.62 84 GLY A O 1
ATOM 644 N N . ASN A 1 85 ? -15.984 -1.648 7.951 1.00 89.88 85 ASN A N 1
ATOM 645 C CA . ASN A 1 85 ? -14.946 -1.488 8.975 1.00 89.88 85 ASN A CA 1
ATOM 646 C C . ASN A 1 85 ? -13.518 -1.669 8.437 1.00 89.88 85 ASN A C 1
ATOM 648 O O . ASN A 1 85 ? -12.560 -1.373 9.147 1.00 89.88 85 ASN A O 1
ATOM 652 N N . GLN A 1 86 ? -13.367 -2.150 7.199 1.00 93.38 86 GLN A N 1
ATOM 653 C CA . GLN A 1 86 ? -12.069 -2.519 6.640 1.00 93.38 86 GLN A CA 1
ATOM 654 C C . GLN A 1 86 ? -11.891 -2.065 5.189 1.00 93.38 86 GLN A C 1
ATOM 656 O O . GLN A 1 86 ? -12.844 -1.880 4.434 1.00 93.38 86 GLN A O 1
ATOM 661 N N . LEU A 1 87 ? -10.632 -1.907 4.804 1.00 94.25 87 LEU A N 1
ATOM 662 C CA . LEU A 1 87 ? -10.166 -1.808 3.429 1.00 94.25 87 LEU A CA 1
ATOM 663 C C . LEU A 1 87 ? -9.292 -3.029 3.161 1.00 94.25 87 LEU A C 1
ATOM 665 O O . LEU A 1 87 ? -8.374 -3.285 3.932 1.00 94.25 87 LEU A O 1
ATOM 669 N N . MET A 1 88 ? -9.542 -3.738 2.063 1.00 93.94 88 MET A N 1
ATOM 670 C CA . MET A 1 88 ? -8.722 -4.866 1.618 1.00 93.94 88 MET A CA 1
ATOM 671 C C . MET A 1 88 ? -8.469 -4.715 0.120 1.00 93.94 88 MET A C 1
ATOM 673 O O . MET A 1 88 ? -9.406 -4.750 -0.674 1.00 93.94 88 MET A O 1
ATOM 677 N N . VAL A 1 89 ? -7.208 -4.535 -0.267 1.00 95.06 89 VAL A N 1
ATOM 678 C CA . VAL A 1 89 ? -6.782 -4.363 -1.663 1.00 95.06 89 VAL A CA 1
ATOM 679 C C . VAL A 1 89 ? -5.693 -5.390 -1.973 1.00 95.06 89 VAL A C 1
ATOM 681 O O . VAL A 1 89 ? -4.502 -5.067 -1.926 1.00 95.06 89 VAL A O 1
ATOM 684 N N . PRO A 1 90 ? -6.069 -6.654 -2.231 1.00 93.00 90 PRO A N 1
ATOM 685 C CA . PRO A 1 90 ? -5.115 -7.685 -2.603 1.00 93.00 90 PRO A CA 1
ATOM 686 C C . PRO A 1 90 ? -4.690 -7.521 -4.070 1.00 93.00 90 PRO A C 1
ATOM 688 O O . PRO A 1 90 ? -5.522 -7.395 -4.967 1.00 93.00 90 PRO A O 1
ATOM 691 N N . THR A 1 91 ? -3.385 -7.565 -4.331 1.00 92.88 91 THR A N 1
ATOM 692 C CA . THR A 1 91 ? -2.821 -7.659 -5.689 1.00 92.88 91 THR A CA 1
ATOM 693 C C . THR A 1 91 ? -1.814 -8.806 -5.762 1.00 92.88 91 THR A C 1
ATOM 695 O O . THR A 1 91 ? -1.600 -9.519 -4.783 1.00 92.88 91 THR A O 1
ATOM 698 N N . LEU A 1 92 ? -1.172 -9.007 -6.912 1.00 89.31 92 LEU A N 1
ATOM 699 C CA . LEU A 1 92 ? -0.208 -10.093 -7.108 1.00 89.31 92 LEU A CA 1
ATOM 700 C C . LEU A 1 92 ? 1.088 -9.908 -6.315 1.00 89.31 92 LEU A C 1
ATOM 702 O O . LEU A 1 92 ? 1.714 -10.888 -5.940 1.00 89.31 92 LEU A O 1
ATOM 706 N N . ASN A 1 93 ? 1.517 -8.676 -6.066 1.00 90.06 93 ASN A N 1
ATOM 707 C CA . ASN A 1 93 ? 2.813 -8.410 -5.427 1.00 90.06 93 ASN A CA 1
ATOM 708 C C . ASN A 1 93 ? 2.712 -7.573 -4.156 1.00 90.06 93 ASN A C 1
ATOM 710 O O . ASN A 1 93 ? 3.651 -7.562 -3.361 1.00 90.06 93 ASN A O 1
ATOM 714 N N . ILE A 1 94 ? 1.608 -6.849 -3.982 1.00 93.19 94 ILE A N 1
ATOM 715 C CA . ILE A 1 94 ? 1.397 -5.933 -2.864 1.00 93.19 94 ILE A CA 1
ATOM 716 C C . ILE A 1 94 ? -0.024 -6.133 -2.335 1.00 93.19 94 ILE A C 1
ATOM 718 O O . ILE A 1 94 ? -0.954 -6.337 -3.112 1.00 93.19 94 ILE A O 1
ATOM 722 N N . ALA A 1 95 ? -0.233 -6.057 -1.033 1.00 94.19 95 ALA A N 1
ATOM 723 C CA . ALA A 1 95 ? -1.576 -5.936 -0.485 1.00 94.19 95 ALA A CA 1
ATOM 724 C C . ALA A 1 95 ? -1.643 -4.775 0.493 1.00 94.19 95 ALA A C 1
ATOM 726 O O . ALA A 1 95 ? -0.709 -4.556 1.262 1.00 94.19 95 ALA A O 1
ATOM 727 N N . ILE A 1 96 ? -2.756 -4.051 0.457 1.00 96.50 96 ILE A N 1
ATOM 728 C CA . ILE A 1 96 ? -3.087 -3.044 1.461 1.00 96.50 96 ILE A CA 1
ATOM 729 C C . ILE A 1 96 ? -4.266 -3.572 2.263 1.00 96.50 96 ILE A C 1
ATOM 731 O O . ILE A 1 96 ? -5.279 -3.973 1.690 1.00 96.50 96 ILE A O 1
ATOM 735 N N . ALA A 1 97 ? -4.130 -3.547 3.581 1.00 95.38 97 ALA A N 1
ATOM 736 C CA . ALA A 1 97 ? -5.216 -3.790 4.513 1.00 95.38 97 ALA A CA 1
ATOM 737 C C . ALA A 1 97 ? -5.337 -2.574 5.430 1.00 95.38 97 ALA A C 1
ATOM 739 O O . ALA A 1 97 ? -4.320 -2.046 5.869 1.00 95.38 97 ALA A O 1
ATOM 740 N N . ALA A 1 98 ? -6.539 -2.116 5.747 1.00 95.50 98 ALA A N 1
ATOM 741 C CA . ALA A 1 98 ? -6.715 -1.104 6.781 1.00 95.50 98 ALA A CA 1
ATOM 742 C C . ALA A 1 98 ? -7.958 -1.382 7.614 1.00 95.50 98 ALA A C 1
ATOM 744 O O . ALA A 1 98 ? -8.965 -1.862 7.100 1.00 95.50 98 ALA A O 1
ATOM 745 N N . GLN A 1 99 ? -7.881 -1.048 8.895 1.00 94.75 99 GLN A N 1
ATOM 746 C CA . GLN A 1 99 ? -8.965 -1.162 9.858 1.00 94.75 99 GLN A CA 1
ATOM 747 C C . GLN A 1 99 ? -9.353 0.241 10.305 1.00 94.75 99 GLN A C 1
ATOM 749 O O . GLN A 1 99 ? -8.483 1.034 10.678 1.00 94.75 99 GLN A O 1
ATOM 754 N N . LYS A 1 100 ? -10.652 0.547 10.287 1.00 94.62 100 LYS A N 1
ATOM 755 C CA . LYS A 1 100 ? -11.165 1.725 10.985 1.00 94.62 100 LYS A CA 1
ATOM 756 C C . LYS A 1 100 ? -11.036 1.474 12.482 1.00 94.62 100 LYS A C 1
ATOM 758 O O . LYS A 1 100 ? -11.449 0.413 12.942 1.00 94.62 100 LYS A O 1
ATOM 763 N N . VAL A 1 101 ? -10.469 2.427 13.206 1.00 92.94 101 VAL A N 1
ATOM 764 C CA . VAL A 1 101 ? -10.285 2.321 14.657 1.00 92.94 101 VAL A CA 1
ATOM 765 C C . VAL A 1 101 ? -10.870 3.535 15.360 1.00 92.94 101 VAL A C 1
ATOM 767 O O . VAL A 1 101 ? -10.954 4.619 14.774 1.00 92.94 101 VAL A O 1
ATOM 770 N N . ASP A 1 102 ? -11.268 3.340 16.607 1.00 90.06 102 ASP A N 1
ATOM 771 C CA . ASP A 1 102 ? -11.642 4.389 17.539 1.00 90.06 102 ASP A CA 1
ATOM 772 C C . ASP A 1 102 ? -10.799 4.337 18.825 1.00 90.06 102 ASP A C 1
ATOM 774 O O . ASP A 1 102 ? -10.002 3.429 19.061 1.00 90.06 102 ASP A O 1
ATOM 778 N N . SER A 1 103 ? -10.943 5.360 19.668 1.00 88.50 103 SER A N 1
ATOM 779 C CA . SER A 1 103 ? -10.172 5.485 20.908 1.00 88.50 103 SER A CA 1
ATOM 780 C C . SER A 1 103 ? -10.568 4.481 22.000 1.00 88.50 103 SER A C 1
ATOM 782 O O . SER A 1 103 ? -9.900 4.425 23.035 1.00 88.50 103 SER A O 1
ATOM 784 N N . GLY A 1 104 ? -11.643 3.713 21.795 1.00 88.31 104 GLY A N 1
ATOM 785 C CA . GLY A 1 104 ? -12.116 2.647 22.675 1.00 88.31 104 GLY A CA 1
ATOM 786 C C . GLY A 1 104 ? -11.732 1.237 22.214 1.00 88.31 104 GLY A C 1
ATOM 787 O O . GLY A 1 104 ? -11.909 0.292 22.985 1.00 88.31 104 GLY A O 1
ATOM 788 N N . ASP A 1 105 ? -11.188 1.080 21.006 1.00 89.88 105 ASP A N 1
ATOM 789 C CA . ASP A 1 105 ? -10.778 -0.205 20.442 1.00 89.88 105 ASP A CA 1
ATOM 790 C C . ASP A 1 105 ? -9.523 -0.752 21.137 1.00 89.88 105 ASP A C 1
ATOM 792 O O . ASP A 1 105 ? -8.399 -0.557 20.688 1.00 89.88 105 ASP A O 1
ATOM 796 N N . THR A 1 106 ? -9.698 -1.473 22.245 1.00 90.56 106 THR A N 1
ATOM 797 C CA . THR A 1 106 ? -8.581 -2.066 23.008 1.00 90.56 106 THR A CA 1
ATOM 798 C C . THR A 1 106 ? -8.169 -3.457 22.529 1.00 90.56 106 THR A C 1
ATOM 800 O O . THR A 1 106 ? -7.135 -3.977 22.950 1.00 90.56 106 THR A O 1
ATOM 803 N N . GLN A 1 107 ? -8.950 -4.083 21.646 1.00 91.75 107 GLN A N 1
ATOM 804 C CA . GLN A 1 107 ? -8.637 -5.415 21.130 1.00 91.75 107 GLN A CA 1
ATOM 805 C C . GLN A 1 107 ? -7.429 -5.370 20.197 1.00 91.75 107 GLN A C 1
ATOM 807 O O . GLN A 1 107 ? -7.379 -4.545 19.291 1.00 91.75 107 GLN A O 1
ATOM 812 N N . ASN A 1 108 ? -6.493 -6.307 20.361 1.00 92.06 108 ASN A N 1
ATOM 813 C CA . ASN A 1 108 ? -5.342 -6.419 19.468 1.00 92.06 108 ASN A CA 1
ATOM 814 C C . ASN A 1 108 ? -5.785 -6.546 18.009 1.00 92.06 108 ASN A C 1
ATOM 816 O O . ASN A 1 108 ? -6.681 -7.331 17.690 1.00 92.06 108 ASN A O 1
ATOM 820 N N . LEU A 1 109 ? -5.109 -5.810 17.134 1.00 92.56 109 LEU A N 1
ATOM 821 C CA . LEU A 1 109 ? -5.327 -5.868 15.698 1.00 92.56 109 LEU A CA 1
ATOM 822 C C . LEU A 1 109 ? -4.258 -6.759 15.077 1.00 92.56 109 LEU A C 1
ATOM 824 O O . LEU A 1 109 ? -3.067 -6.492 15.223 1.00 92.56 109 LEU A O 1
ATOM 828 N N . THR A 1 110 ? -4.675 -7.823 14.404 1.00 90.94 110 THR A N 1
ATOM 829 C CA . THR A 1 110 ? -3.768 -8.819 13.833 1.00 90.94 110 THR A CA 1
ATOM 830 C C . THR A 1 110 ? -3.931 -8.874 12.327 1.00 90.94 110 THR A C 1
ATOM 832 O O . THR A 1 110 ? -5.026 -9.124 11.830 1.00 90.94 110 THR A O 1
ATOM 835 N N . LEU A 1 111 ? -2.826 -8.697 11.610 1.00 91.81 111 LEU A N 1
ATOM 836 C CA . LEU A 1 111 ? -2.717 -8.993 10.191 1.00 91.81 111 LEU A CA 1
ATOM 837 C C . LEU A 1 111 ? -2.020 -10.341 10.011 1.00 91.81 111 LEU A C 1
ATOM 839 O O . LEU A 1 111 ? -0.933 -10.553 10.551 1.00 91.81 111 LEU A O 1
ATOM 843 N N . VAL A 1 112 ? -2.594 -11.212 9.186 1.00 89.81 112 VAL A N 1
ATOM 844 C CA . VAL A 1 112 ? -1.921 -12.405 8.666 1.00 89.81 112 VAL A CA 1
ATOM 845 C C . VAL A 1 112 ? -1.902 -12.327 7.148 1.00 89.81 112 VAL A C 1
ATOM 847 O O . VAL A 1 112 ? -2.928 -12.083 6.520 1.00 89.81 112 VAL A O 1
ATOM 850 N N . ALA A 1 113 ? -0.733 -12.545 6.556 1.00 89.50 113 ALA A N 1
ATOM 851 C CA . ALA A 1 113 ? -0.535 -12.535 5.120 1.00 89.50 113 ALA A CA 1
ATOM 852 C C . ALA A 1 113 ? 0.101 -13.840 4.638 1.00 89.50 113 ALA A C 1
ATOM 854 O O . ALA A 1 113 ? 1.097 -14.309 5.191 1.00 89.50 113 ALA A O 1
ATOM 855 N N . ASP A 1 114 ? -0.457 -14.396 3.569 1.00 86.88 114 ASP A N 1
ATOM 856 C CA . ASP A 1 114 ? 0.091 -15.527 2.831 1.00 86.88 114 ASP A CA 1
ATOM 857 C C . ASP A 1 114 ? 0.510 -15.042 1.439 1.00 86.88 114 ASP A C 1
ATOM 859 O O . ASP A 1 114 ? -0.312 -14.678 0.588 1.00 86.88 114 ASP A O 1
ATOM 863 N N . THR A 1 115 ? 1.823 -14.991 1.229 1.00 80.38 115 THR A N 1
ATOM 864 C CA . THR A 1 115 ? 2.431 -14.553 -0.028 1.00 80.38 115 THR A CA 1
ATOM 865 C C . THR A 1 115 ? 2.769 -15.711 -0.960 1.00 80.38 115 THR A C 1
ATOM 867 O O . THR A 1 115 ? 3.085 -15.441 -2.116 1.00 80.38 115 THR A O 1
ATOM 870 N N . ASP A 1 116 ? 2.673 -16.958 -0.494 1.00 74.50 116 ASP A N 1
ATOM 871 C CA . ASP A 1 116 ? 3.222 -18.147 -1.159 1.00 74.50 116 ASP A CA 1
ATOM 872 C C . ASP A 1 116 ? 2.144 -19.146 -1.604 1.00 74.50 116 ASP A C 1
ATOM 874 O O . ASP A 1 116 ? 2.469 -20.202 -2.147 1.00 74.50 116 ASP A O 1
ATOM 878 N N . SER A 1 117 ? 0.862 -18.837 -1.391 1.00 61.88 117 SER A N 1
ATOM 879 C CA . SER A 1 117 ? -0.248 -19.733 -1.715 1.00 61.88 117 SER A CA 1
ATOM 880 C C . SER A 1 117 ? -0.312 -20.099 -3.209 1.00 61.88 117 SER A C 1
ATOM 882 O O . SER A 1 117 ? -0.978 -19.446 -4.015 1.00 61.88 117 SER A O 1
ATOM 884 N N . GLU A 1 118 ? 0.333 -21.208 -3.589 1.00 55.97 118 GLU A N 1
ATOM 885 C CA . GLU A 1 118 ? 0.218 -21.822 -4.923 1.00 55.97 118 GLU A CA 1
ATOM 886 C C . GLU A 1 118 ? -1.194 -22.372 -5.201 1.00 55.97 118 GLU A C 1
ATOM 888 O O . GLU A 1 118 ? -1.518 -22.732 -6.331 1.00 55.97 118 GLU A O 1
ATOM 893 N N . GLN A 1 119 ? -2.048 -22.435 -4.175 1.00 53.34 119 GLN A N 1
ATOM 894 C CA . GLN A 1 119 ? -3.392 -23.006 -4.248 1.00 53.34 119 GLN A CA 1
ATOM 895 C C . GLN A 1 119 ? -4.457 -22.018 -4.747 1.00 53.34 119 GLN A C 1
ATOM 897 O O . GLN A 1 119 ? -5.586 -22.431 -5.015 1.00 53.34 119 GLN A O 1
ATOM 902 N N . GLN A 1 120 ? -4.136 -20.728 -4.893 1.00 57.38 120 GLN A N 1
ATOM 903 C CA . GLN A 1 120 ? -5.113 -19.729 -5.323 1.00 57.38 120 GLN A CA 1
ATOM 904 C C . GLN A 1 120 ? -5.102 -19.500 -6.836 1.00 57.38 120 GLN A C 1
ATOM 906 O O . GLN A 1 120 ? -4.069 -19.225 -7.446 1.00 57.38 120 GLN A O 1
ATOM 911 N N . LYS A 1 121 ? -6.303 -19.547 -7.426 1.00 54.78 121 LYS A N 1
ATOM 912 C CA . LYS A 1 121 ? -6.567 -19.375 -8.864 1.00 54.78 121 LYS A CA 1
ATOM 913 C C . LYS A 1 121 ? -6.018 -18.055 -9.427 1.00 54.78 121 LYS A C 1
ATOM 915 O O . LYS A 1 121 ? -5.569 -18.040 -10.569 1.00 54.78 121 LYS A O 1
ATOM 920 N N . ASP A 1 122 ? -5.982 -17.010 -8.598 1.00 64.12 122 ASP A N 1
ATOM 921 C CA . ASP A 1 122 ? -5.604 -15.652 -9.004 1.00 64.12 122 ASP A CA 1
ATOM 922 C C . ASP A 1 122 ? -4.241 -15.199 -8.441 1.00 64.12 122 ASP A C 1
ATOM 924 O O . ASP A 1 122 ? -3.821 -14.077 -8.699 1.00 64.12 122 ASP A O 1
ATOM 928 N N . LYS A 1 123 ? -3.526 -16.061 -7.689 1.00 76.25 123 LYS A N 1
ATOM 929 C CA . LYS A 1 123 ? -2.186 -15.813 -7.095 1.00 76.25 123 LYS A CA 1
ATOM 930 C C . LYS A 1 123 ? -2.019 -14.494 -6.317 1.00 76.25 123 LYS A C 1
ATOM 932 O O . LYS A 1 123 ? -0.885 -14.047 -6.100 1.00 76.25 123 LYS A O 1
ATOM 937 N N . LEU A 1 124 ? -3.113 -13.864 -5.898 1.00 86.44 124 LEU A N 1
ATOM 938 C CA . LEU A 1 124 ? -3.084 -12.626 -5.125 1.00 86.44 124 LEU A CA 1
ATOM 939 C C . LEU A 1 124 ? -2.418 -12.859 -3.761 1.00 86.44 124 LEU A C 1
ATOM 941 O O . LEU A 1 124 ? -2.355 -13.984 -3.266 1.00 86.44 124 LEU A O 1
ATOM 945 N N . VAL A 1 125 ? -1.885 -11.799 -3.162 1.00 86.75 125 VAL A N 1
ATOM 946 C CA . VAL A 1 125 ? -1.452 -11.817 -1.764 1.00 86.75 125 VAL A CA 1
ATOM 947 C C . VAL A 1 125 ? -2.705 -11.950 -0.905 1.00 86.75 125 VAL A C 1
ATOM 949 O O . VAL A 1 125 ? -3.563 -11.066 -0.908 1.00 86.75 125 VAL A O 1
ATOM 952 N N . ASN A 1 126 ? -2.822 -13.070 -0.197 1.00 86.44 126 ASN A N 1
ATOM 953 C CA . ASN A 1 126 ? -3.957 -13.329 0.671 1.00 86.44 126 ASN A CA 1
ATOM 954 C C . ASN A 1 126 ? -3.707 -12.658 2.020 1.00 86.44 126 ASN A C 1
ATOM 956 O O . ASN A 1 126 ? -2.668 -12.885 2.637 1.00 86.44 126 ASN A O 1
ATOM 960 N N . ILE A 1 127 ? -4.648 -11.833 2.459 1.00 88.44 127 ILE A N 1
ATOM 961 C CA . ILE A 1 127 ? -4.563 -11.080 3.707 1.00 88.44 127 ILE A CA 1
ATOM 962 C C . ILE A 1 127 ? -5.829 -11.306 4.519 1.00 88.44 127 ILE A C 1
ATOM 964 O O . ILE A 1 127 ? -6.934 -11.266 3.983 1.00 88.44 127 ILE A O 1
ATOM 968 N N . ASP A 1 128 ? -5.645 -11.508 5.815 1.00 88.31 128 ASP A N 1
ATOM 969 C CA . ASP A 1 128 ? -6.704 -11.514 6.812 1.00 88.31 128 ASP A CA 1
ATOM 970 C C . ASP A 1 128 ? -6.369 -10.478 7.883 1.00 88.31 128 ASP A C 1
ATOM 972 O O . ASP A 1 128 ? -5.215 -10.357 8.309 1.00 88.31 128 ASP A O 1
ATOM 976 N N . LEU A 1 129 ? -7.379 -9.714 8.279 1.00 88.50 129 LEU A N 1
ATOM 977 C CA . LEU A 1 129 ? -7.281 -8.660 9.272 1.00 88.50 129 LEU A CA 1
ATOM 978 C C . LEU A 1 129 ? -8.363 -8.894 10.320 1.00 88.50 129 LEU A C 1
ATOM 980 O O . LEU A 1 129 ? -9.553 -8.728 10.046 1.00 88.50 129 LEU A O 1
ATOM 984 N N . SER A 1 130 ? -7.949 -9.268 11.527 1.00 86.19 130 SER A N 1
ATOM 985 C CA . SER A 1 130 ? -8.859 -9.624 12.613 1.00 86.19 130 SER A CA 1
ATOM 986 C C . SER A 1 130 ? -8.601 -8.806 13.875 1.00 86.19 130 SER A C 1
ATOM 988 O O . SER A 1 130 ? -7.478 -8.384 14.164 1.00 86.19 130 SER A O 1
ATOM 990 N N . THR A 1 131 ? -9.661 -8.605 14.656 1.00 79.94 131 THR A N 1
ATOM 991 C CA . THR A 1 131 ? -9.585 -8.049 16.009 1.00 79.94 131 THR A CA 1
ATOM 992 C C . THR A 1 131 ? -9.717 -9.162 17.046 1.00 79.94 131 THR A C 1
ATOM 994 O O . THR A 1 131 ? -10.535 -10.078 16.914 1.00 79.94 131 THR A O 1
ATOM 997 N N . GLY A 1 132 ? -8.912 -9.086 18.102 1.00 69.00 132 GLY A N 1
ATOM 998 C CA . GLY A 1 132 ? -8.945 -10.020 19.222 1.00 69.00 132 GLY A CA 1
ATOM 999 C C . GLY A 1 132 ? -8.181 -11.313 18.941 1.00 69.00 132 GLY A C 1
ATOM 1000 O O . GLY A 1 132 ? -7.014 -11.429 19.309 1.00 69.00 132 GLY A O 1
ATOM 1001 N N . ASN A 1 133 ? -8.837 -12.301 18.330 1.00 60.72 133 ASN A N 1
ATOM 1002 C CA . ASN A 1 133 ? -8.248 -13.629 18.144 1.00 60.72 133 ASN A CA 1
ATOM 1003 C C . ASN A 1 133 ? -7.334 -13.676 16.910 1.00 60.72 133 ASN A C 1
ATOM 1005 O O . ASN A 1 133 ? -7.726 -13.253 15.819 1.00 60.72 133 ASN A O 1
ATOM 1009 N N . MET A 1 134 ? -6.141 -14.259 17.082 1.00 59.16 134 MET A N 1
ATOM 1010 C CA . MET A 1 134 ? -5.269 -14.648 15.969 1.00 59.16 134 MET A CA 1
ATOM 1011 C C . MET A 1 134 ? -6.056 -15.556 15.011 1.00 59.16 134 MET A C 1
ATOM 1013 O O . MET A 1 134 ? -6.642 -16.543 15.473 1.00 59.16 134 MET A O 1
ATOM 1017 N N . PRO A 1 135 ? -6.078 -15.263 13.701 1.00 56.38 135 PRO A N 1
ATOM 1018 C CA . PRO A 1 135 ? -6.676 -16.156 12.724 1.00 56.38 135 PRO A CA 1
ATOM 1019 C C . PRO A 1 135 ? -6.020 -17.537 12.803 1.00 56.38 135 PRO A C 1
ATOM 1021 O O . PRO A 1 135 ? -4.793 -17.658 12.843 1.00 56.38 135 PRO A O 1
ATOM 1024 N N . SER A 1 136 ? -6.832 -18.594 12.827 1.00 51.34 136 SER A N 1
ATOM 1025 C CA . SER A 1 136 ? -6.363 -19.981 12.836 1.00 51.34 136 SER A CA 1
ATOM 1026 C C . SER A 1 136 ? -5.887 -20.382 11.439 1.00 51.34 136 SER A C 1
ATOM 1028 O O . SER A 1 136 ? -6.578 -21.090 10.707 1.00 51.34 136 SER A O 1
ATOM 1030 N N . PHE A 1 137 ? -4.725 -19.892 11.032 1.00 53.66 137 PHE A N 1
ATOM 1031 C CA . PHE A 1 137 ? -4.089 -20.324 9.799 1.00 53.66 137 PHE A CA 1
ATOM 1032 C C . PHE A 1 137 ? -3.000 -21.347 10.116 1.00 53.66 137 PHE A C 1
ATOM 1034 O O . PHE A 1 137 ? -2.059 -21.051 10.843 1.00 53.66 137 PHE A O 1
ATOM 1041 N N . GLU A 1 138 ? -3.130 -22.549 9.549 1.00 55.69 138 GLU A N 1
ATOM 1042 C CA . GLU A 1 138 ? -2.128 -23.613 9.675 1.00 55.69 138 GLU A CA 1
ATOM 1043 C C . GLU A 1 138 ? -0.739 -23.154 9.178 1.00 55.69 138 GLU A C 1
ATOM 1045 O O . GLU A 1 138 ? -0.625 -22.360 8.234 1.00 55.69 138 GLU A O 1
ATOM 1050 N N . GLU A 1 139 ? 0.287 -23.668 9.862 1.00 51.34 139 GLU A N 1
ATOM 1051 C CA . GLU A 1 139 ? 1.588 -23.070 10.221 1.00 51.34 139 GLU A CA 1
ATOM 1052 C C . GLU A 1 139 ? 2.661 -22.874 9.131 1.00 51.34 139 GLU A C 1
ATOM 1054 O O . GLU A 1 139 ? 3.794 -22.546 9.473 1.00 51.34 139 GLU A O 1
ATOM 1059 N N . ASN A 1 140 ? 2.385 -22.999 7.833 1.00 54.72 140 ASN A N 1
ATOM 1060 C CA . ASN A 1 140 ? 3.471 -22.912 6.840 1.00 54.72 140 ASN A CA 1
ATOM 1061 C C . ASN A 1 140 ? 3.397 -21.638 5.971 1.00 54.72 140 ASN A C 1
ATOM 1063 O O . ASN A 1 140 ? 2.387 -21.384 5.320 1.00 54.72 140 ASN A O 1
ATOM 1067 N N . ASN A 1 141 ? 4.498 -20.869 5.960 1.00 58.81 141 ASN A N 1
ATOM 1068 C CA . ASN A 1 141 ? 4.811 -19.706 5.101 1.00 58.81 141 ASN A CA 1
ATOM 1069 C C . ASN A 1 141 ? 3.889 -18.473 5.195 1.00 58.81 141 ASN A C 1
ATOM 1071 O O . ASN A 1 141 ? 3.557 -17.857 4.182 1.00 58.81 141 ASN A O 1
ATOM 1075 N N . LYS A 1 142 ? 3.504 -18.067 6.409 1.00 76.62 142 LYS A N 1
ATOM 1076 C CA . LYS A 1 142 ? 2.694 -16.855 6.621 1.00 76.62 142 LYS A CA 1
ATOM 1077 C C . LYS A 1 142 ? 3.453 -15.806 7.414 1.00 76.62 142 LYS A C 1
ATOM 1079 O O . LYS A 1 142 ? 4.157 -16.123 8.368 1.00 76.62 142 LYS A O 1
ATOM 1084 N N . THR A 1 143 ? 3.290 -14.552 7.012 1.00 84.50 143 THR A N 1
ATOM 1085 C CA . THR A 1 143 ? 3.813 -13.391 7.735 1.00 84.50 143 THR A CA 1
ATOM 1086 C C . THR A 1 143 ? 2.691 -12.808 8.580 1.00 84.50 143 THR A C 1
ATOM 1088 O O . THR A 1 143 ? 1.614 -12.538 8.057 1.00 84.50 143 THR A O 1
ATOM 1091 N N . SER A 1 144 ? 2.927 -12.600 9.874 1.00 86.50 144 SER A N 1
ATOM 1092 C CA . SER A 1 144 ? 1.935 -12.016 10.781 1.00 86.50 144 SER A CA 1
ATOM 1093 C C . SER A 1 144 ? 2.482 -10.796 11.510 1.00 86.50 144 SER A C 1
ATOM 1095 O O . SER A 1 144 ? 3.630 -10.807 11.954 1.00 86.50 144 SER A O 1
ATOM 1097 N N . LEU A 1 145 ? 1.636 -9.787 11.702 1.00 90.31 145 LEU A N 1
ATOM 1098 C CA . LEU A 1 145 ? 1.918 -8.616 12.526 1.00 90.31 145 LEU A CA 1
ATOM 1099 C C . LEU A 1 145 ? 0.743 -8.374 13.473 1.00 90.31 145 LEU A C 1
ATOM 1101 O O . LEU A 1 145 ? -0.406 -8.360 13.043 1.00 90.31 145 LEU A O 1
ATOM 1105 N N . MET A 1 146 ? 1.035 -8.157 14.753 1.00 91.00 146 MET A N 1
ATOM 1106 C CA . MET A 1 146 ? 0.035 -7.823 15.763 1.00 91.00 146 MET A CA 1
ATOM 1107 C C . MET A 1 146 ? 0.325 -6.437 16.334 1.00 91.00 146 MET A C 1
ATOM 1109 O O . MET A 1 146 ? 1.446 -6.164 16.764 1.00 91.00 146 MET A O 1
ATOM 1113 N N . ILE A 1 147 ? -0.700 -5.590 16.371 1.00 93.00 147 ILE A N 1
ATOM 1114 C CA . ILE A 1 147 ? -0.682 -4.287 17.026 1.00 93.00 147 ILE A CA 1
ATOM 1115 C C . ILE A 1 147 ? -1.409 -4.417 18.370 1.00 93.00 147 ILE A C 1
ATOM 1117 O O . ILE A 1 147 ? -2.620 -4.669 18.385 1.00 93.00 147 ILE A O 1
ATOM 1121 N N . PRO A 1 148 ? -0.697 -4.273 19.504 1.00 93.75 148 PRO A N 1
ATOM 1122 C CA . PRO A 1 148 ? -1.314 -4.292 20.821 1.00 93.75 148 PRO A CA 1
ATOM 1123 C C . PRO A 1 148 ? -2.056 -2.972 21.058 1.00 93.75 148 PRO A C 1
ATOM 1125 O O . PRO A 1 148 ? -1.456 -1.987 21.487 1.00 93.75 148 PRO A O 1
ATOM 1128 N N . MET A 1 149 ? -3.350 -2.938 20.733 1.00 94.06 149 MET A N 1
ATOM 1129 C CA . MET A 1 149 ? -4.116 -1.691 20.674 1.00 94.06 149 MET A CA 1
ATOM 1130 C C . MET A 1 149 ? -4.199 -0.970 22.015 1.00 94.06 149 MET A C 1
ATOM 1132 O O . MET A 1 149 ? -4.026 0.241 22.051 1.00 94.06 149 MET A O 1
ATOM 1136 N N . GLU A 1 150 ? -4.380 -1.693 23.121 1.00 94.31 150 GLU A N 1
ATOM 1137 C CA . GLU A 1 150 ? -4.383 -1.095 24.461 1.00 94.31 150 GLU A CA 1
ATOM 1138 C C . GLU A 1 150 ? -3.072 -0.343 24.750 1.00 94.31 150 GLU A C 1
ATOM 1140 O O . GLU A 1 150 ? -3.101 0.844 25.065 1.00 94.31 150 GLU A O 1
ATOM 1145 N N . ALA A 1 151 ? -1.920 -0.984 24.529 1.00 94.62 151 ALA A N 1
ATOM 1146 C CA . ALA A 1 151 ? -0.611 -0.365 24.742 1.00 94.62 151 ALA A CA 1
ATOM 1147 C C . ALA A 1 151 ? -0.335 0.794 23.765 1.00 94.62 151 ALA A C 1
ATOM 1149 O O . ALA A 1 151 ? 0.241 1.812 24.155 1.00 94.62 151 ALA A O 1
ATOM 1150 N N . LEU A 1 152 ? -0.760 0.663 22.500 1.00 94.19 152 LEU A N 1
ATOM 1151 C CA . LEU A 1 152 ? -0.676 1.745 21.518 1.00 94.19 152 LEU A CA 1
ATOM 1152 C C . LEU A 1 152 ? -1.486 2.950 21.996 1.00 94.19 152 LEU A C 1
ATOM 1154 O O . LEU A 1 152 ? -0.946 4.050 22.076 1.00 94.19 152 LEU A O 1
ATOM 1158 N N . LEU A 1 153 ? -2.751 2.745 22.363 1.00 94.25 153 LEU A N 1
ATOM 1159 C CA . LEU A 1 153 ? -3.621 3.805 22.851 1.00 94.25 153 LEU A CA 1
ATOM 1160 C C . LEU A 1 153 ? -3.029 4.431 24.116 1.00 94.25 153 LEU A C 1
ATOM 1162 O O . LEU A 1 153 ? -2.914 5.646 24.178 1.00 94.25 153 LEU A O 1
ATOM 1166 N N . GLU A 1 154 ? -2.576 3.667 25.106 1.00 95.38 154 GLU A N 1
ATOM 1167 C CA . GLU A 1 154 ? -1.935 4.219 26.312 1.00 95.38 154 GLU A CA 1
ATOM 1168 C C . GLU A 1 154 ? -0.729 5.126 26.019 1.00 95.38 154 GLU A C 1
ATOM 1170 O O . GLU A 1 154 ? -0.509 6.088 26.756 1.00 95.38 154 GLU A O 1
ATOM 1175 N N . SER A 1 155 ? 0.005 4.875 24.929 1.00 95.56 155 SER A N 1
ATOM 1176 C CA . SER A 1 155 ? 1.153 5.697 24.524 1.00 95.56 155 SER A CA 1
ATOM 1177 C C . SER A 1 155 ? 0.786 7.036 23.872 1.00 95.56 155 SER A C 1
ATOM 1179 O O . SER A 1 155 ? 1.626 7.934 23.819 1.00 95.56 155 SER A O 1
ATOM 1181 N N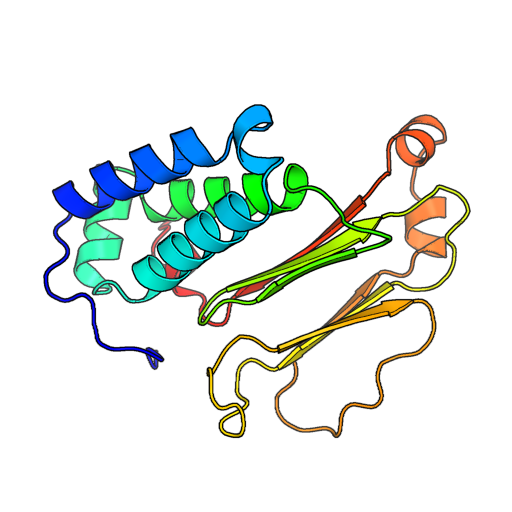 . LEU A 1 156 ? -0.455 7.184 23.396 1.00 95.69 156 LEU A N 1
ATOM 1182 C CA . LEU A 1 156 ? -0.932 8.374 22.693 1.00 95.69 156 LEU A CA 1
ATOM 1183 C C . LEU A 1 156 ? -1.524 9.413 23.653 1.00 95.69 156 LEU A C 1
ATOM 1185 O O . LEU A 1 156 ? -2.219 9.097 24.628 1.00 95.69 156 LEU A O 1
ATOM 1189 N N . THR A 1 157 ? -1.325 10.688 23.328 1.00 96.12 157 THR A N 1
ATOM 1190 C CA . THR A 1 157 ? -2.029 11.803 23.971 1.00 96.12 157 THR A CA 1
ATOM 1191 C C . THR A 1 157 ? -3.530 11.760 23.667 1.00 96.12 157 THR A C 1
ATOM 1193 O O . THR A 1 157 ? -3.990 11.091 22.742 1.00 96.12 157 THR A O 1
ATOM 1196 N N . ALA A 1 158 ? -4.335 12.504 24.433 1.00 93.19 158 ALA A N 1
ATOM 1197 C CA . ALA A 1 158 ? -5.777 12.584 24.187 1.00 93.19 158 ALA A CA 1
ATOM 1198 C C . ALA A 1 158 ? -6.114 13.148 22.792 1.00 93.19 158 ALA A C 1
ATOM 1200 O O . ALA A 1 158 ? -7.085 12.716 22.178 1.00 93.19 158 ALA A O 1
ATOM 1201 N N . GLU A 1 159 ? -5.313 14.088 22.287 1.00 94.75 159 GLU A N 1
ATOM 1202 C CA . GLU A 1 159 ? -5.482 14.648 20.944 1.00 94.75 159 GLU A CA 1
ATOM 1203 C C . GLU A 1 159 ? -5.171 13.607 19.863 1.00 94.75 159 GLU A C 1
ATOM 1205 O O . GLU A 1 159 ? -5.986 13.387 18.971 1.00 94.75 159 GLU A O 1
ATOM 1210 N N . GLU A 1 160 ? -4.047 12.896 19.982 1.00 94.81 160 GLU A N 1
ATOM 1211 C CA . GLU A 1 160 ? -3.669 11.839 19.037 1.00 94.81 160 GLU A CA 1
ATOM 1212 C C . GLU A 1 160 ? -4.684 10.693 19.022 1.00 94.81 160 GLU A C 1
ATOM 1214 O O . GLU A 1 160 ? -5.063 10.235 17.948 1.00 94.81 160 GLU A O 1
ATOM 1219 N N . LYS A 1 161 ? -5.195 10.281 20.191 1.00 93.38 161 LYS A N 1
ATOM 1220 C CA . LYS A 1 161 ? -6.273 9.281 20.295 1.00 93.38 161 LYS A CA 1
ATOM 1221 C C . LYS A 1 161 ? -7.524 9.689 19.531 1.00 93.38 161 LYS A C 1
ATOM 1223 O O . LYS A 1 161 ? -8.131 8.854 18.875 1.00 93.38 161 LYS A O 1
ATOM 1228 N N . ASN A 1 162 ? -7.917 10.956 19.632 1.00 90.75 162 ASN A N 1
ATOM 1229 C CA . ASN A 1 162 ? -9.111 11.461 18.956 1.00 90.75 162 ASN A CA 1
ATOM 1230 C C . ASN A 1 162 ? -8.913 11.591 17.439 1.00 90.75 162 ASN A C 1
ATOM 1232 O O . ASN A 1 162 ? -9.892 11.562 16.696 1.00 90.75 162 ASN A O 1
ATOM 1236 N N . ASN A 1 163 ? -7.664 11.721 16.987 1.00 93.00 163 ASN A N 1
ATOM 1237 C CA . ASN A 1 163 ? -7.307 11.817 15.573 1.00 93.00 163 ASN A CA 1
ATOM 1238 C C . ASN A 1 163 ? -6.970 10.452 14.940 1.00 93.00 163 ASN A C 1
ATOM 1240 O O . ASN A 1 163 ? -6.939 10.335 13.713 1.00 93.00 163 ASN A O 1
ATOM 1244 N N . LEU A 1 164 ? -6.737 9.410 15.746 1.00 93.25 164 LEU A N 1
ATOM 1245 C CA . LEU A 1 164 ? -6.518 8.048 15.273 1.00 93.25 164 LEU A CA 1
ATOM 1246 C C . LEU A 1 164 ? -7.837 7.461 14.756 1.00 93.25 164 LEU A C 1
ATOM 1248 O O . LEU A 1 164 ? -8.717 7.092 15.524 1.00 93.25 164 LEU A O 1
ATOM 1252 N N . THR A 1 165 ? -7.959 7.362 13.436 1.00 93.12 165 THR A N 1
ATOM 1253 C CA . THR A 1 165 ? -9.176 6.865 12.765 1.00 93.12 165 THR A CA 1
ATOM 1254 C C . THR A 1 165 ? -8.949 5.576 11.979 1.00 93.12 165 THR A C 1
ATOM 1256 O O . THR A 1 165 ? -9.900 4.933 11.524 1.00 93.12 165 THR A O 1
ATOM 1259 N N . ARG A 1 166 ? -7.681 5.199 11.780 1.00 94.25 166 ARG A N 1
ATOM 1260 C CA . ARG A 1 166 ? -7.258 4.111 10.902 1.00 94.25 166 ARG A CA 1
ATOM 1261 C C . ARG A 1 166 ? -5.923 3.530 11.345 1.00 94.25 166 ARG A C 1
ATOM 1263 O O . ARG A 1 166 ? -5.019 4.276 11.708 1.00 94.25 166 ARG A O 1
ATOM 1270 N N . ILE A 1 167 ? -5.772 2.219 11.184 1.00 95.19 167 ILE A N 1
ATOM 1271 C CA . ILE A 1 167 ? -4.467 1.553 11.121 1.00 95.19 167 ILE A CA 1
ATOM 1272 C C . ILE A 1 167 ? -4.364 0.834 9.782 1.00 95.19 167 ILE A C 1
ATOM 1274 O O . ILE A 1 167 ? -5.246 0.048 9.435 1.00 95.19 167 ILE A O 1
ATOM 1278 N N . SER A 1 168 ? -3.290 1.111 9.044 1.00 95.81 168 SER A N 1
ATOM 1279 C CA . SER A 1 168 ? -3.014 0.518 7.736 1.00 95.81 168 SER A CA 1
ATOM 1280 C C . SER A 1 168 ? -1.822 -0.424 7.802 1.00 95.81 168 SER A C 1
ATOM 1282 O O . SER A 1 168 ? -0.832 -0.167 8.483 1.00 95.81 168 SER A O 1
ATOM 1284 N N . PHE A 1 169 ? -1.910 -1.493 7.028 1.00 95.75 169 PHE A N 1
ATOM 1285 C CA . PHE A 1 169 ? -0.874 -2.476 6.803 1.00 95.75 169 PHE A CA 1
ATOM 1286 C C . PHE A 1 169 ? -0.597 -2.566 5.312 1.00 95.75 169 PHE A C 1
ATOM 1288 O O . PHE A 1 169 ? -1.518 -2.592 4.492 1.00 95.75 169 PHE A O 1
ATOM 1295 N N . ILE A 1 170 ? 0.681 -2.664 4.973 1.00 96.19 170 ILE A N 1
ATOM 1296 C CA . ILE A 1 170 ? 1.136 -2.846 3.604 1.00 96.19 170 ILE A CA 1
ATOM 1297 C C . ILE A 1 170 ? 2.014 -4.091 3.588 1.00 96.19 170 ILE A C 1
ATOM 1299 O O . ILE A 1 170 ? 3.000 -4.186 4.318 1.00 96.19 170 ILE A O 1
ATOM 1303 N N . VAL A 1 171 ? 1.641 -5.061 2.763 1.00 94.06 171 VAL A N 1
ATOM 1304 C CA . VAL A 1 171 ? 2.370 -6.316 2.593 1.00 94.06 171 VAL A CA 1
ATOM 1305 C C . VAL A 1 171 ? 3.039 -6.296 1.233 1.00 94.06 171 VAL A C 1
ATOM 1307 O O . VAL A 1 171 ? 2.363 -6.174 0.216 1.00 94.06 171 VAL A O 1
ATOM 1310 N N . HIS A 1 172 ? 4.357 -6.469 1.209 1.00 92.69 172 HIS A N 1
ATOM 1311 C CA . HIS A 1 172 ? 5.132 -6.607 -0.019 1.00 92.69 172 HIS A CA 1
ATOM 1312 C C . HIS A 1 172 ? 5.605 -8.054 -0.172 1.00 92.69 172 HIS A C 1
ATOM 1314 O O . HIS A 1 172 ? 6.295 -8.579 0.697 1.00 92.69 172 HIS A O 1
ATOM 1320 N N . ARG A 1 173 ? 5.280 -8.694 -1.300 1.00 88.06 173 ARG A N 1
ATOM 1321 C CA . ARG A 1 173 ? 5.780 -10.038 -1.651 1.00 88.06 173 ARG A CA 1
ATOM 1322 C C . ARG A 1 173 ? 7.269 -10.026 -2.026 1.00 88.06 173 ARG A C 1
ATOM 1324 O O . ARG A 1 173 ? 7.929 -11.059 -1.982 1.00 88.06 173 ARG A O 1
ATOM 1331 N N . SER A 1 174 ? 7.800 -8.869 -2.419 1.00 86.50 174 SER A N 1
ATOM 1332 C CA . SER A 1 174 ? 9.207 -8.674 -2.770 1.00 86.50 174 SER A CA 1
ATOM 1333 C C . SER A 1 174 ? 9.716 -7.341 -2.236 1.00 86.50 174 SER A C 1
ATOM 1335 O O . SER A 1 174 ? 9.005 -6.339 -2.241 1.00 86.50 174 SER A O 1
ATOM 1337 N N . ASP A 1 175 ? 10.982 -7.333 -1.843 1.00 90.00 175 ASP A N 1
ATOM 1338 C CA . ASP A 1 175 ? 11.743 -6.161 -1.427 1.00 90.00 175 ASP A CA 1
ATOM 1339 C C . ASP A 1 175 ? 12.256 -5.306 -2.600 1.00 90.00 175 ASP A C 1
ATOM 1341 O O . ASP A 1 175 ? 12.923 -4.308 -2.360 1.00 90.00 175 ASP A O 1
ATOM 1345 N N . ILE A 1 176 ? 11.958 -5.654 -3.859 1.00 91.38 176 ILE A N 1
ATOM 1346 C CA . ILE A 1 176 ? 12.595 -5.052 -5.041 1.00 91.38 176 ILE A CA 1
ATOM 1347 C C . ILE A 1 176 ? 12.490 -3.521 -5.085 1.00 91.38 176 ILE A C 1
ATOM 1349 O O . ILE A 1 176 ? 13.490 -2.872 -5.380 1.00 91.38 176 ILE A O 1
ATOM 1353 N N . LEU A 1 177 ? 11.338 -2.931 -4.735 1.00 93.06 177 LEU A N 1
ATOM 1354 C CA . LEU A 1 177 ? 11.191 -1.470 -4.695 1.00 93.06 177 LEU A CA 1
ATOM 1355 C C . LEU A 1 177 ? 12.192 -0.858 -3.706 1.00 93.06 177 LEU A C 1
ATOM 1357 O O . LEU A 1 177 ? 12.950 0.031 -4.082 1.00 93.06 177 LEU A O 1
ATOM 1361 N N . PHE A 1 178 ? 12.282 -1.406 -2.492 1.00 93.50 178 PHE A N 1
ATOM 1362 C CA . PHE A 1 178 ? 13.235 -0.967 -1.470 1.00 93.50 178 PHE A CA 1
ATOM 1363 C C . PHE A 1 178 ? 14.688 -1.229 -1.882 1.00 93.50 178 PHE A C 1
ATOM 1365 O O . PHE A 1 178 ? 15.538 -0.363 -1.729 1.00 93.50 178 PHE A O 1
ATOM 1372 N N . ALA A 1 179 ? 14.975 -2.396 -2.460 1.00 90.44 179 ALA A N 1
ATOM 1373 C CA . ALA A 1 179 ? 16.319 -2.785 -2.878 1.00 90.44 179 ALA A CA 1
ATOM 1374 C C . ALA A 1 179 ? 16.864 -1.929 -4.035 1.00 90.44 179 ALA A C 1
ATOM 1376 O O . ALA A 1 179 ? 18.081 -1.831 -4.211 1.00 90.44 179 ALA A O 1
ATOM 1377 N N . THR A 1 180 ? 15.986 -1.329 -4.848 1.00 90.81 180 THR A N 1
ATOM 1378 C CA . THR A 1 180 ? 16.401 -0.397 -5.911 1.00 90.81 180 THR A CA 1
ATOM 1379 C C . THR A 1 180 ? 16.706 1.009 -5.417 1.00 90.81 180 THR A C 1
ATOM 1381 O O . THR A 1 180 ? 17.514 1.689 -6.049 1.00 90.81 180 THR A O 1
ATOM 1384 N N . ILE A 1 181 ? 16.129 1.416 -4.286 1.00 90.62 181 ILE A N 1
ATOM 1385 C CA . ILE A 1 181 ? 16.416 2.696 -3.640 1.00 90.62 181 ILE A CA 1
ATOM 1386 C C . ILE A 1 181 ? 17.790 2.557 -2.979 1.00 90.62 181 ILE A C 1
ATOM 1388 O O . ILE A 1 181 ? 17.938 2.006 -1.889 1.00 90.62 181 ILE A O 1
ATOM 1392 N N . LYS A 1 182 ? 18.838 2.970 -3.693 1.00 71.50 182 LYS A N 1
ATOM 1393 C CA . LYS A 1 182 ? 20.196 2.994 -3.146 1.00 71.50 182 LYS A CA 1
ATOM 1394 C C . LYS A 1 182 ? 20.327 4.128 -2.127 1.00 71.50 182 LYS A C 1
ATOM 1396 O O . LYS A 1 182 ? 19.914 5.249 -2.410 1.00 71.50 182 LYS A O 1
ATOM 1401 N N . ASN A 1 183 ? 20.958 3.815 -0.992 1.00 48.12 183 ASN A N 1
ATOM 1402 C CA . ASN A 1 183 ? 21.641 4.798 -0.142 1.00 48.12 183 ASN A CA 1
ATOM 1403 C C . ASN A 1 183 ? 22.758 5.510 -0.913 1.00 48.12 183 ASN A C 1
ATOM 1405 O O . ASN A 1 183 ? 23.447 4.817 -1.704 1.00 48.12 183 ASN A O 1
#

Sequence (183 aa):
LKTYTESLDMFTVSLMDKTVHMLEQLATEDILEQSDVVTNVMGCVSNLVNVNVKTLQESETENAASSRLLSVIDSVSYKAPIFGNQLMVPTLNIAIAAQKVDSGDTQNLTLVADTDSEQQKDKLVNIDLSTGNMPSFEENNKTSLMIPMEALLESLTAEEKNNLTRISFIVHRSDILFATIKN

Radius of gyration: 17.41 Å; chains: 1; bounding box: 40×38×49 Å

Organism: NCBI:txid1028688

Secondary structure (DSSP, 8-state):
---SS---TT--HHHHHHHHHHHHHHSSHHHHTSHHHHHHHHHHHHHHTTS-HHHHHHHHHHH-HHHHHHHHHHHHHHHSPPBTTEEEEE-SSEEEEEEE--TT--SPEEEEEES--TT-TT---EEEEEESSPP---SSSEEEEEE-HHHHHHHS-HHHHHH--EEEEEEES--HHHHHS--